Protein AF-A0A6L8BGA5-F1 (afdb_monomer_lite)

Radius of gyration: 16.18 Å; chains: 1; bounding box: 35×19×38 Å

Foldseek 3Di:
DDDDPNPDDDDQWDKDADPVPRDIDIDGDDDDDDPPVDDPVCPDPVVVVVVD

Structure (mmCIF, N/CA/C/O backbone):
data_AF-A0A6L8BGA5-F1
#
_entry.id   AF-A0A6L8BGA5-F1
#
loop_
_atom_site.group_PDB
_atom_site.id
_atom_site.type_symbol
_atom_site.label_atom_id
_atom_site.label_alt_id
_atom_site.label_comp_id
_atom_site.label_asym_id
_atom_site.label_entity_id
_atom_site.label_seq_id
_atom_site.pdbx_PDB_ins_code
_atom_site.Cartn_x
_atom_site.Cartn_y
_atom_site.Cartn_z
_atom_site.occupancy
_atom_site.B_iso_or_equiv
_atom_site.auth_seq_id
_atom_site.auth_comp_id
_atom_site.auth_asym_id
_atom_site.auth_atom_id
_atom_site.pdbx_PDB_model_num
ATOM 1 N N . TYR A 1 1 ? -6.385 -8.228 -9.796 1.00 82.12 1 TYR A N 1
ATOM 2 C CA . TYR A 1 1 ? -7.083 -7.451 -8.746 1.00 82.12 1 TYR A CA 1
ATOM 3 C C . TYR A 1 1 ? -8.018 -8.367 -7.972 1.00 82.12 1 TYR A C 1
ATOM 5 O O . TYR A 1 1 ? -8.548 -9.293 -8.570 1.00 82.12 1 TYR A O 1
ATOM 13 N N . LYS A 1 2 ? -8.216 -8.127 -6.670 1.00 89.56 2 LYS A N 1
ATOM 14 C CA . LYS A 1 2 ? -9.145 -8.871 -5.799 1.00 89.56 2 LYS A CA 1
ATOM 15 C C . LYS A 1 2 ? -9.994 -7.890 -4.986 1.00 89.56 2 LYS A C 1
ATOM 17 O O . LYS A 1 2 ? -9.479 -6.856 -4.556 1.00 89.56 2 LYS A O 1
ATOM 22 N N . GLN A 1 3 ? -11.274 -8.208 -4.802 1.00 91.06 3 GLN A N 1
ATOM 23 C CA . GLN A 1 3 ? -12.200 -7.435 -3.974 1.00 91.06 3 GLN A CA 1
ATOM 24 C C . GLN A 1 3 ? -12.229 -7.989 -2.545 1.00 91.06 3 GLN A C 1
ATOM 26 O O . GLN A 1 3 ? -12.279 -9.201 -2.343 1.00 91.06 3 GLN A O 1
ATOM 31 N N . TYR A 1 4 ? -12.218 -7.095 -1.563 1.00 90.00 4 TYR A N 1
ATOM 32 C CA . TYR A 1 4 ? -12.251 -7.387 -0.133 1.00 90.00 4 TYR A CA 1
ATOM 33 C C . TYR A 1 4 ? -13.446 -6.680 0.504 1.00 90.00 4 TYR A C 1
ATOM 35 O O . TYR A 1 4 ? -13.773 -5.547 0.139 1.00 90.00 4 TYR A O 1
ATOM 43 N N . LEU A 1 5 ? -14.108 -7.358 1.446 1.00 92.31 5 LEU A N 1
ATOM 44 C CA . LEU A 1 5 ? -15.287 -6.849 2.162 1.00 92.31 5 LEU A CA 1
ATOM 45 C C . LEU A 1 5 ? -16.416 -6.343 1.238 1.00 92.31 5 LEU A C 1
ATOM 47 O O . LEU A 1 5 ? -17.166 -5.450 1.611 1.00 92.31 5 LEU A O 1
ATOM 51 N N . GLY A 1 6 ? -16.502 -6.855 0.004 1.00 91.50 6 GLY A N 1
ATOM 52 C CA . GLY A 1 6 ? -17.497 -6.424 -0.986 1.00 91.50 6 GLY A CA 1
ATOM 53 C C . GLY A 1 6 ? -17.342 -4.983 -1.493 1.00 91.50 6 GLY A C 1
ATOM 54 O O . GLY A 1 6 ? -18.180 -4.528 -2.263 1.00 91.50 6 GLY A O 1
ATOM 55 N N . GLN A 1 7 ? -16.275 -4.267 -1.118 1.00 93.31 7 GLN A N 1
ATOM 56 C CA . GLN A 1 7 ? -16.139 -2.831 -1.411 1.00 93.31 7 GLN A CA 1
ATOM 57 C C . GLN A 1 7 ? -14.720 -2.392 -1.802 1.00 93.31 7 GLN A C 1
ATOM 59 O O . GLN A 1 7 ? -14.562 -1.475 -2.604 1.00 93.31 7 GLN A O 1
ATOM 64 N N . TYR A 1 8 ? -13.673 -3.051 -1.301 1.00 91.81 8 TYR A N 1
ATOM 65 C CA . TYR A 1 8 ? -12.296 -2.602 -1.506 1.00 91.81 8 TYR A CA 1
ATOM 66 C C . TYR A 1 8 ? -11.577 -3.449 -2.543 1.00 91.81 8 TYR A C 1
ATOM 68 O O . TYR A 1 8 ? -11.250 -4.607 -2.302 1.00 91.81 8 TYR A O 1
ATOM 76 N N . TRP A 1 9 ? -11.264 -2.854 -3.687 1.00 94.56 9 TRP A N 1
ATOM 77 C CA . TRP A 1 9 ? -10.411 -3.486 -4.687 1.00 94.56 9 TRP A CA 1
ATOM 78 C C . TRP A 1 9 ? -8.935 -3.226 -4.382 1.00 94.56 9 TRP A C 1
ATOM 80 O O . TRP A 1 9 ? -8.535 -2.097 -4.079 1.00 94.56 9 TRP A O 1
ATOM 90 N N . ARG A 1 10 ? -8.114 -4.277 -4.455 1.00 94.69 10 ARG A N 1
ATOM 91 C CA . ARG A 1 10 ? -6.652 -4.190 -4.330 1.00 94.69 10 ARG A CA 1
ATOM 92 C C . ARG A 1 10 ? -5.965 -4.961 -5.453 1.00 94.69 10 ARG A C 1
ATOM 94 O O . ARG A 1 10 ? -6.417 -6.034 -5.865 1.00 94.69 10 ARG A O 1
ATOM 101 N N . ALA A 1 11 ? -4.883 -4.388 -5.972 1.00 94.75 11 ALA A N 1
ATOM 102 C CA . ALA A 1 11 ? -3.984 -5.080 -6.887 1.00 94.75 11 ALA A CA 1
ATOM 103 C C . ALA A 1 11 ? -3.142 -6.087 -6.092 1.00 94.75 11 ALA A C 1
ATOM 105 O O . ALA A 1 11 ? -2.698 -5.767 -4.993 1.00 94.75 11 ALA A O 1
ATOM 106 N N . GLY A 1 12 ? -2.941 -7.289 -6.635 1.00 94.56 12 GLY A N 1
ATOM 107 C CA . GLY A 1 12 ? -2.005 -8.263 -6.056 1.00 94.56 12 GLY A CA 1
ATOM 108 C C . GLY A 1 12 ? -0.556 -7.989 -6.460 1.00 94.56 12 GLY A C 1
ATOM 109 O O . GLY A 1 12 ? 0.363 -8.414 -5.779 1.00 94.56 12 GLY A O 1
ATOM 110 N N . GLU A 1 13 ? -0.358 -7.235 -7.538 1.00 96.38 13 GLU A N 1
ATOM 111 C CA . GLU A 1 13 ? 0.950 -6.880 -8.069 1.00 96.38 13 GLU A CA 1
ATOM 112 C C . GLU A 1 13 ? 0.909 -5.433 -8.560 1.00 96.38 13 GLU A C 1
ATOM 114 O O . GLU A 1 13 ? -0.111 -4.982 -9.095 1.00 96.38 13 GLU A O 1
ATOM 119 N N . GLN A 1 14 ? 1.999 -4.700 -8.352 1.00 96.12 14 GLN A N 1
ATOM 120 C CA . GLN A 1 14 ? 2.228 -3.395 -8.961 1.00 96.12 14 GLN A CA 1
ATOM 121 C C . GLN A 1 14 ? 3.644 -3.344 -9.526 1.00 96.12 14 GLN A C 1
ATOM 123 O O . GLN A 1 14 ? 4.607 -3.640 -8.821 1.00 96.12 14 GLN A O 1
ATOM 128 N N . THR A 1 15 ? 3.776 -2.925 -10.779 1.00 96.94 15 THR A N 1
ATOM 129 C CA . THR A 1 15 ? 5.074 -2.776 -11.439 1.00 96.94 15 THR A CA 1
ATOM 130 C C . THR A 1 15 ? 5.401 -1.299 -11.586 1.00 96.94 15 THR A C 1
ATOM 132 O O . THR A 1 15 ? 4.629 -0.540 -12.169 1.00 96.94 15 THR A O 1
ATOM 135 N N . MET A 1 16 ? 6.559 -0.896 -11.072 1.00 97.56 16 MET A N 1
ATOM 136 C CA . MET A 1 16 ? 7.124 0.433 -11.268 1.00 97.56 16 MET A CA 1
ATOM 137 C C . MET A 1 16 ? 8.296 0.338 -12.237 1.00 97.56 16 MET A C 1
ATOM 139 O O . MET A 1 16 ? 9.166 -0.515 -12.067 1.00 97.56 16 MET A O 1
ATOM 143 N N . VAL A 1 17 ? 8.340 1.222 -13.231 1.00 97.31 17 VAL A N 1
ATOM 144 C CA . VAL A 1 17 ? 9.412 1.266 -14.232 1.00 97.31 17 VAL A CA 1
ATOM 145 C C . VAL A 1 17 ? 9.982 2.676 -14.291 1.00 97.31 17 VAL A C 1
ATOM 147 O O . VAL A 1 17 ? 9.255 3.648 -14.483 1.00 97.31 17 VAL A O 1
ATOM 150 N N . ASN A 1 18 ? 11.297 2.796 -14.147 1.00 97.44 18 ASN A N 1
ATOM 151 C CA . ASN A 1 18 ? 12.015 4.021 -14.447 1.00 97.44 18 ASN A CA 1
ATOM 152 C C . ASN A 1 18 ? 12.278 4.080 -15.957 1.00 97.44 18 ASN A C 1
ATOM 154 O O . ASN A 1 18 ? 13.130 3.363 -16.475 1.00 97.44 18 ASN A O 1
ATOM 158 N N . 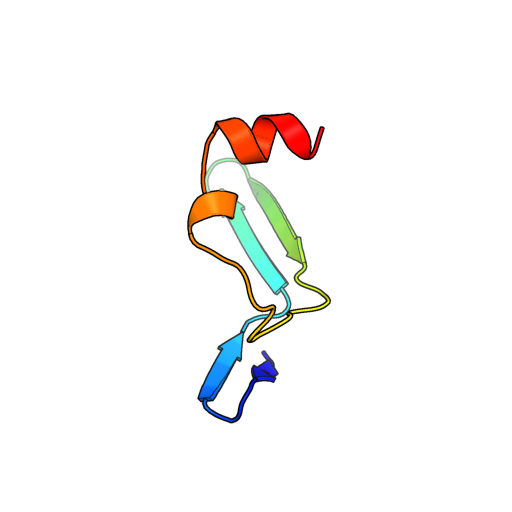HIS A 1 19 ? 11.566 4.956 -16.664 1.00 96.31 19 HIS A N 1
ATOM 159 C CA . HIS A 1 19 ? 11.688 5.082 -18.120 1.00 96.31 19 HIS A CA 1
ATOM 160 C C . HIS A 1 19 ? 13.021 5.683 -18.601 1.00 96.31 19 HIS A C 1
ATOM 162 O O . HIS A 1 19 ? 13.329 5.570 -19.783 1.00 96.31 19 HIS A O 1
ATOM 168 N N . LEU A 1 20 ? 13.815 6.306 -17.719 1.00 96.88 20 LEU A N 1
ATOM 169 C CA . LEU A 1 20 ? 15.121 6.882 -18.067 1.00 96.88 20 LEU A CA 1
ATOM 170 C C . LEU A 1 20 ? 16.257 5.871 -17.902 1.00 96.88 20 LEU A C 1
ATOM 172 O O . LEU A 1 20 ? 17.152 5.805 -18.737 1.00 96.88 20 LEU A O 1
ATOM 176 N N . THR A 1 21 ? 16.239 5.101 -16.813 1.00 96.44 21 THR A N 1
ATOM 177 C CA . THR A 1 21 ? 17.317 4.154 -16.486 1.00 96.44 21 THR A CA 1
ATOM 178 C C . THR A 1 21 ? 16.983 2.710 -16.847 1.00 96.44 21 THR A C 1
ATOM 180 O O . THR A 1 21 ? 17.866 1.859 -16.827 1.00 96.44 21 THR A O 1
ATOM 183 N N . GLY A 1 22 ? 15.715 2.408 -17.138 1.00 94.75 22 GLY A N 1
ATOM 184 C CA . GLY A 1 22 ? 15.224 1.053 -17.396 1.00 94.75 22 GLY A CA 1
ATOM 185 C C . GLY A 1 22 ? 15.077 0.183 -16.143 1.00 94.75 22 GLY A C 1
ATOM 186 O O . GLY A 1 22 ? 14.608 -0.949 -16.242 1.00 94.75 22 GLY A O 1
ATOM 187 N N . ALA A 1 23 ? 15.449 0.686 -14.961 1.00 97.25 23 ALA A N 1
ATOM 188 C CA . ALA A 1 23 ? 15.271 -0.042 -13.711 1.00 97.25 23 ALA A CA 1
ATOM 189 C C . ALA A 1 23 ? 13.780 -0.272 -13.431 1.00 97.25 23 ALA A C 1
ATOM 191 O O . ALA A 1 23 ? 12.954 0.611 -13.664 1.00 97.25 23 ALA A O 1
ATOM 192 N N . SER A 1 24 ? 13.434 -1.441 -12.898 1.00 96.19 24 SER A N 1
ATOM 193 C CA . SER A 1 24 ? 12.059 -1.755 -12.519 1.00 96.19 24 SER A CA 1
ATOM 194 C C . SER A 1 24 ? 11.991 -2.407 -11.147 1.00 96.19 24 SER A C 1
ATOM 196 O O . SER A 1 24 ? 12.936 -3.055 -10.697 1.00 96.19 24 SER A O 1
ATOM 198 N N . THR A 1 25 ? 10.850 -2.219 -10.496 1.00 97.56 25 THR A N 1
ATOM 199 C CA . THR A 1 25 ? 10.524 -2.808 -9.201 1.00 97.56 25 THR A CA 1
ATOM 200 C C . THR A 1 25 ? 9.148 -3.443 -9.303 1.00 97.56 25 THR A C 1
ATOM 202 O O . THR A 1 25 ? 8.193 -2.792 -9.729 1.00 97.56 25 THR A O 1
ATOM 205 N N . VAL A 1 26 ? 9.035 -4.700 -8.883 1.00 97.56 26 VAL A N 1
ATOM 206 C CA . VAL A 1 26 ? 7.753 -5.400 -8.758 1.00 97.56 26 VAL A CA 1
ATOM 207 C C . VAL A 1 26 ? 7.386 -5.482 -7.281 1.00 97.56 26 VAL A C 1
ATOM 209 O O . VAL A 1 26 ? 8.156 -5.985 -6.466 1.00 97.56 26 VAL A O 1
ATOM 212 N N . LEU A 1 27 ? 6.208 -4.971 -6.938 1.00 96.56 27 LEU A N 1
ATOM 213 C CA . LEU A 1 27 ? 5.614 -5.033 -5.608 1.00 96.56 27 LEU A CA 1
ATOM 214 C C . LEU A 1 27 ? 4.554 -6.135 -5.600 1.00 96.56 27 LEU A C 1
ATOM 216 O O . LEU A 1 27 ? 3.481 -5.956 -6.176 1.00 96.56 27 LEU A O 1
ATOM 220 N N . ASN A 1 28 ? 4.850 -7.246 -4.928 1.00 96.75 28 ASN A N 1
ATOM 221 C CA . ASN A 1 28 ? 3.917 -8.354 -4.733 1.00 96.75 28 ASN A CA 1
ATOM 222 C C . ASN A 1 28 ? 3.202 -8.208 -3.389 1.00 96.75 28 ASN A C 1
ATOM 224 O O . ASN A 1 28 ? 3.847 -8.138 -2.345 1.00 96.75 28 ASN A O 1
ATOM 228 N N . TRP A 1 29 ? 1.873 -8.177 -3.419 1.00 94.88 29 TRP A N 1
ATOM 229 C CA . TRP A 1 29 ? 1.028 -8.060 -2.239 1.00 94.88 29 TRP A CA 1
ATOM 230 C C . TRP A 1 29 ? 0.347 -9.393 -1.934 1.00 94.88 29 TRP A C 1
ATOM 232 O O . TRP A 1 29 ? -0.489 -9.865 -2.709 1.00 94.88 29 TRP A O 1
ATOM 242 N N . THR A 1 30 ? 0.658 -9.964 -0.774 1.00 92.69 30 THR A N 1
ATOM 243 C CA . THR A 1 30 ? 0.011 -11.171 -0.246 1.00 92.69 30 THR A CA 1
ATOM 244 C C . THR A 1 30 ? -0.703 -10.868 1.069 1.00 92.69 30 THR A C 1
ATOM 246 O O . THR A 1 30 ? -0.461 -9.841 1.698 1.00 92.69 30 THR A O 1
ATOM 249 N N . ASP A 1 31 ? -1.634 -11.743 1.452 1.00 90.88 31 ASP A N 1
ATOM 250 C CA . ASP A 1 31 ? -2.185 -11.805 2.814 1.00 90.88 31 ASP A CA 1
ATOM 251 C C . ASP A 1 31 ? -2.788 -10.499 3.354 1.00 90.88 31 ASP A C 1
ATOM 253 O O . ASP A 1 31 ? -2.654 -10.173 4.530 1.00 90.88 31 ASP A O 1
ATOM 257 N N . PHE A 1 32 ? -3.502 -9.748 2.508 1.00 91.62 32 PHE A N 1
ATOM 258 C CA . PHE A 1 32 ? -4.241 -8.570 2.961 1.00 91.62 32 PHE A CA 1
ATOM 259 C C . PHE A 1 32 ? -5.218 -8.922 4.090 1.00 91.62 32 PHE A C 1
ATOM 261 O O . PHE A 1 32 ? -6.210 -9.625 3.873 1.00 91.62 32 PHE A O 1
ATOM 268 N N . GLN A 1 33 ? -4.973 -8.355 5.269 1.00 92.56 33 GLN A N 1
ATOM 269 C CA . GLN A 1 33 ? -5.854 -8.442 6.427 1.00 92.56 33 GLN A CA 1
ATOM 270 C C . GLN A 1 33 ? -6.597 -7.117 6.601 1.00 92.56 33 GLN A C 1
ATOM 272 O O . GLN A 1 33 ? -5.994 -6.059 6.766 1.00 92.56 33 GLN A O 1
ATOM 277 N N . PHE A 1 34 ? -7.925 -7.177 6.544 1.00 92.31 34 PHE A N 1
ATOM 278 C CA . PHE A 1 34 ? -8.795 -6.043 6.843 1.00 92.31 34 PHE A CA 1
ATOM 279 C C . PHE A 1 34 ? -9.398 -6.228 8.232 1.00 92.31 34 PHE A C 1
ATOM 281 O O . PHE A 1 34 ? -9.693 -7.352 8.626 1.00 92.31 34 PHE A O 1
ATOM 288 N N . GLY A 1 35 ? -9.606 -5.126 8.956 1.00 91.75 35 GLY A N 1
ATOM 289 C CA . GLY A 1 35 ? -10.187 -5.183 10.299 1.00 91.75 35 GLY A CA 1
ATOM 290 C C . GLY A 1 35 ? -9.287 -5.883 11.320 1.00 91.75 35 GLY A C 1
ATOM 291 O O . GLY A 1 35 ? -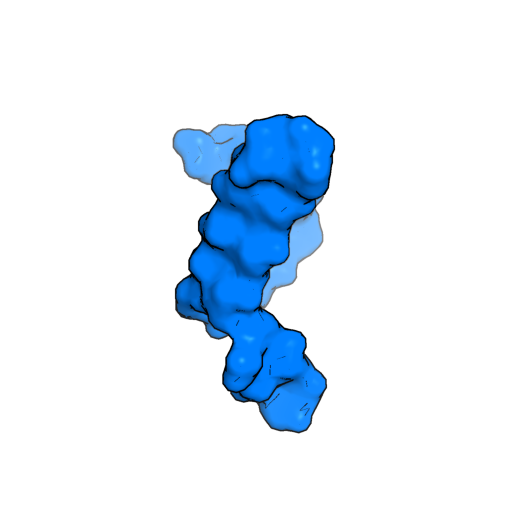9.797 -6.542 12.215 1.00 91.75 35 GLY A O 1
ATOM 292 N N . ALA A 1 36 ? -7.963 -5.739 11.197 1.00 93.44 36 ALA A N 1
ATOM 293 C CA . ALA A 1 36 ? -6.985 -6.382 12.080 1.00 93.44 36 ALA A CA 1
ATOM 294 C C . ALA A 1 36 ? -7.005 -5.875 13.541 1.00 93.44 36 ALA A C 1
ATOM 296 O O . ALA A 1 36 ? -6.232 -6.362 14.356 1.00 93.44 36 ALA A O 1
ATOM 297 N N . GLY A 1 37 ? -7.875 -4.915 13.878 1.00 94.06 37 GLY A N 1
ATOM 298 C CA . GLY A 1 37 ? -7.994 -4.378 15.236 1.00 94.06 37 GLY A CA 1
ATOM 299 C C . GLY A 1 37 ? -6.830 -3.481 15.655 1.00 94.06 37 GLY A C 1
ATOM 300 O O . GLY A 1 37 ? -6.576 -3.376 16.847 1.00 94.06 37 GLY A O 1
ATOM 301 N N . LEU A 1 38 ? -6.131 -2.865 14.692 1.00 92.75 38 LEU A N 1
ATOM 302 C CA . LEU A 1 38 ? -5.006 -1.980 14.990 1.00 92.75 38 LEU A CA 1
ATOM 303 C C . LEU A 1 38 ? -5.476 -0.712 15.716 1.00 92.75 38 LEU A C 1
ATOM 305 O O . LEU A 1 38 ? -6.442 -0.077 15.285 1.00 92.75 38 LEU A O 1
ATOM 309 N N . GLU A 1 39 ? -4.766 -0.338 16.776 1.00 94.12 39 GLU A N 1
ATOM 310 C CA . GLU A 1 39 ? -5.060 0.822 17.622 1.00 94.12 39 GLU A CA 1
ATOM 311 C C . GLU A 1 39 ? -4.096 1.990 17.354 1.00 94.12 39 GLU A C 1
ATOM 313 O O . GLU A 1 39 ? -2.954 1.803 16.930 1.00 94.12 39 GLU A O 1
ATOM 318 N N . ASP A 1 40 ? -4.512 3.220 17.673 1.00 91.38 40 ASP A N 1
ATOM 319 C CA . ASP A 1 40 ? -3.727 4.443 17.428 1.00 91.38 40 ASP A CA 1
ATOM 320 C C . ASP A 1 40 ? -2.305 4.392 18.022 1.00 91.38 40 ASP A C 1
ATOM 322 O O . ASP A 1 40 ? -1.351 4.912 17.435 1.00 91.38 40 ASP A O 1
ATOM 326 N N . GLY A 1 41 ? -2.135 3.730 19.172 1.00 91.88 41 GLY A N 1
ATOM 327 C CA . GLY A 1 41 ? -0.840 3.583 19.842 1.00 91.88 41 GLY A CA 1
ATOM 328 C C . GLY A 1 41 ? 0.206 2.810 19.027 1.00 91.88 41 GLY A C 1
ATOM 329 O O . GLY A 1 41 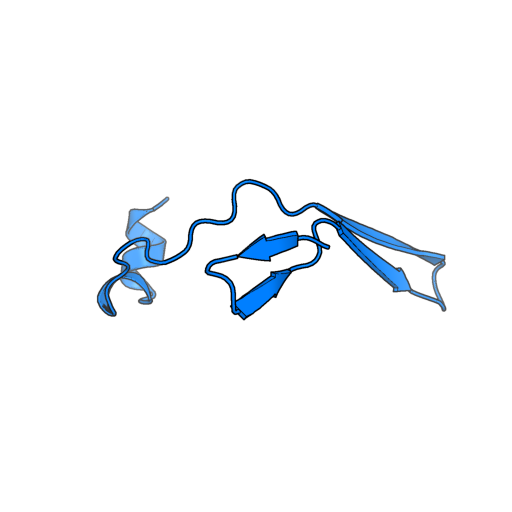? 1.412 3.013 19.223 1.00 91.88 41 GL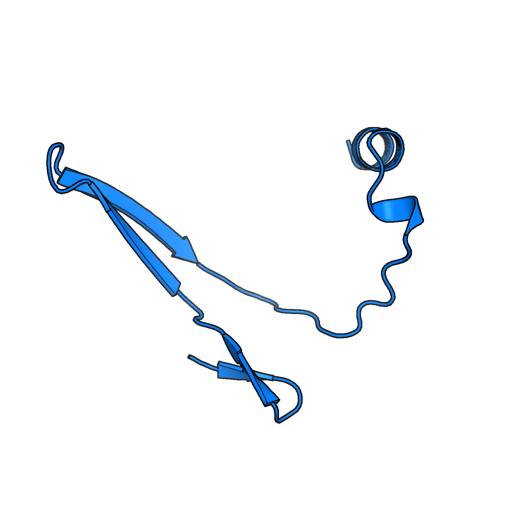Y A O 1
ATOM 330 N N . GLU A 1 42 ? -0.228 1.970 18.085 1.00 89.75 42 GLU A N 1
ATOM 331 C CA . GLU A 1 42 ? 0.644 1.184 17.206 1.00 89.75 42 GLU A CA 1
ATOM 332 C C . GLU A 1 42 ? 1.275 2.031 16.093 1.00 89.75 42 GLU A C 1
ATOM 334 O O . GLU A 1 42 ? 2.320 1.672 15.551 1.00 89.75 42 GLU A O 1
ATOM 339 N N . PHE A 1 43 ? 0.725 3.215 15.820 1.00 92.88 43 PHE A N 1
ATOM 340 C CA . PHE A 1 43 ? 1.225 4.147 14.808 1.00 92.88 43 PHE A CA 1
ATOM 341 C C . PHE A 1 43 ? 2.182 5.199 15.396 1.00 92.88 43 PHE A C 1
ATOM 343 O O . PHE A 1 43 ? 2.225 6.348 14.954 1.00 92.88 43 PHE A O 1
ATOM 350 N N . THR A 1 44 ? 2.981 4.819 16.399 1.00 93.38 44 THR A N 1
ATOM 351 C CA . THR A 1 44 ? 3.947 5.710 17.064 1.00 93.38 44 THR A CA 1
ATOM 352 C C . THR A 1 44 ? 5.398 5.299 16.805 1.00 93.38 44 THR A C 1
ATOM 354 O O . THR A 1 44 ? 5.722 4.130 16.588 1.00 93.38 44 THR A O 1
ATOM 357 N N . GLN A 1 45 ? 6.332 6.253 16.895 1.00 92.00 45 GLN A N 1
ATOM 358 C CA . GLN A 1 45 ? 7.768 5.947 16.786 1.00 92.00 45 GLN A CA 1
ATOM 359 C C . GLN A 1 45 ? 8.238 4.966 17.870 1.00 92.00 45 GLN A C 1
ATOM 361 O O . GLN A 1 45 ? 9.135 4.154 17.639 1.00 92.00 45 GLN A O 1
ATOM 366 N N . THR A 1 46 ? 7.626 5.024 19.053 1.00 91.75 46 THR A N 1
ATOM 367 C CA . THR A 1 46 ? 7.903 4.095 20.151 1.00 91.75 46 THR A CA 1
ATOM 368 C C . THR A 1 46 ? 7.448 2.679 19.803 1.00 91.75 46 THR A C 1
ATOM 370 O O . THR A 1 46 ? 8.202 1.738 20.047 1.00 91.75 46 THR A O 1
ATOM 373 N N . ALA A 1 47 ? 6.285 2.515 19.162 1.00 89.31 47 ALA A N 1
ATOM 374 C CA . ALA A 1 47 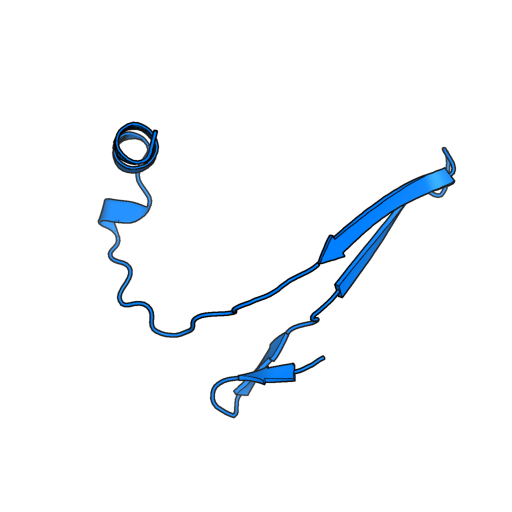? 5.822 1.217 18.670 1.00 89.31 47 ALA A CA 1
ATOM 375 C C . ALA A 1 47 ? 6.800 0.612 17.647 1.00 89.31 47 ALA A C 1
ATOM 377 O O . ALA A 1 47 ? 7.213 -0.535 17.807 1.00 89.31 47 ALA A O 1
ATOM 378 N N . LEU A 1 48 ? 7.315 1.412 16.700 1.00 89.62 48 LEU A N 1
ATOM 379 C CA . LEU A 1 48 ? 8.375 0.976 15.774 1.00 89.62 48 LEU A CA 1
ATOM 380 C C . LEU A 1 48 ? 9.647 0.505 16.493 1.00 89.62 48 LEU A C 1
ATOM 382 O O . LEU A 1 48 ? 10.406 -0.294 15.952 1.00 89.62 48 LEU A O 1
ATOM 386 N N .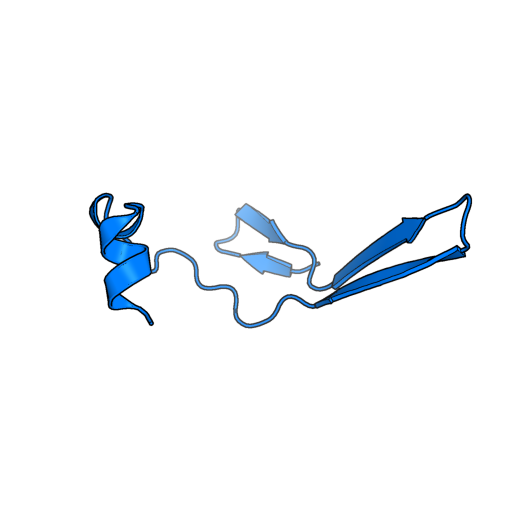 ARG A 1 49 ? 9.931 1.016 17.701 1.00 89.06 49 ARG A N 1
ATOM 387 C CA . ARG A 1 49 ? 11.077 0.554 18.498 1.00 89.06 49 ARG A CA 1
ATOM 388 C C . ARG A 1 49 ? 10.849 -0.781 19.190 1.00 89.06 49 ARG A C 1
ATOM 390 O O . ARG A 1 49 ? 11.833 -1.460 19.449 1.00 89.06 49 ARG A O 1
ATOM 397 N N . ARG A 1 50 ? 9.597 -1.146 19.452 1.00 82.25 50 ARG A N 1
ATOM 398 C CA . ARG A 1 50 ? 9.209 -2.381 20.141 1.00 82.25 50 ARG A CA 1
ATOM 399 C C . ARG A 1 50 ? 9.139 -3.598 19.212 1.00 82.25 50 ARG A C 1
ATOM 401 O O . ARG A 1 50 ? 9.270 -4.713 19.693 1.00 82.25 50 ARG A O 1
ATOM 408 N N . VAL A 1 51 ? 8.933 -3.378 17.914 1.00 80.06 51 VAL A N 1
ATOM 409 C CA . VAL A 1 51 ? 8.804 -4.431 16.882 1.00 80.06 51 VAL A CA 1
ATOM 410 C C . VAL A 1 51 ? 10.172 -4.910 16.347 1.00 80.06 51 VAL A C 1
ATOM 412 O O . VAL A 1 51 ? 10.220 -5.792 15.497 1.00 80.06 51 VAL A O 1
ATOM 415 N N . ARG A 1 52 ? 11.284 -4.332 16.824 1.00 58.66 52 ARG A N 1
ATOM 416 C CA . ARG A 1 52 ? 12.649 -4.677 16.387 1.00 58.66 52 ARG A CA 1
ATOM 417 C C . ARG A 1 52 ? 13.158 -5.960 17.028 1.00 58.66 52 ARG A C 1
ATOM 419 O O . ARG A 1 52 ? 12.927 -6.119 18.246 1.00 58.66 52 ARG A O 1
#

Secondary structure (DSSP, 8-state):
-EEETTTEEE-SEEEEE-TTT--EEEEE-----SS----GGGGSHHHHHH--

Sequence (52 aa):
YKQYLGQYWRAGEQTMVNHLTGASTVLNWTDFQFGAGLEDGEFTQTALRRVR

pLDDT: mean 92.33, std 6.05, range [58.66, 97.56]